Protein AF-A0A088CDX8-F1 (afdb_monomer_lite)

Sequence (56 aa):
TENYNEPYLSALSEYDDGKDLTTYDFEADCFSSPYDDVNKRKLAYRHRAIGDKYAK

Secondary structure (DSSP, 8-state):
------S-GGGGGGG------TT--TTTS----TTSHHHHHHHHHHHHHHHHHH--

pLDDT: mean 83.2, std 14.79, range [43.38, 95.69]

Structure (mmCIF, N/CA/C/O backbone):
data_AF-A0A088CDX8-F1
#
_entry.id   AF-A0A088CDX8-F1
#
loop_
_atom_site.group_PDB
_atom_site.id
_atom_site.type_symbol
_atom_site.label_atom_id
_atom_site.label_alt_id
_atom_site.label_comp_id
_atom_site.label_asym_id
_atom_site.label_entity_id
_atom_site.label_seq_id
_atom_site.pdbx_PDB_ins_code
_atom_site.Cartn_x
_atom_site.Cartn_y
_atom_site.Cartn_z
_atom_site.occupancy
_atom_site.B_iso_or_equiv
_atom_site.auth_seq_id
_atom_site.auth_comp_id
_atom_site.auth_asym_id
_atom_site.auth_atom_id
_atom_site.pdbx_PDB_model_num
ATOM 1 N N . THR A 1 1 ? 17.456 10.810 1.725 1.00 43.38 1 THR A N 1
ATOM 2 C CA . THR A 1 1 ? 16.899 11.817 0.801 1.00 43.38 1 THR A CA 1
ATOM 3 C C . THR A 1 1 ? 15.505 11.372 0.426 1.00 43.38 1 THR A C 1
ATOM 5 O O . THR A 1 1 ? 15.361 10.421 -0.328 1.00 43.38 1 THR A O 1
ATOM 8 N N . GLU A 1 2 ? 14.484 11.991 1.016 1.00 48.12 2 GLU A N 1
ATOM 9 C CA . GLU A 1 2 ? 13.093 11.821 0.583 1.00 48.12 2 GLU A CA 1
ATOM 10 C C . GLU A 1 2 ? 12.915 12.646 -0.692 1.00 48.12 2 GLU A C 1
ATOM 12 O O . GLU A 1 2 ? 12.810 13.866 -0.637 1.00 48.12 2 GLU A O 1
ATOM 17 N N . ASN A 1 3 ? 13.030 12.003 -1.853 1.00 53.16 3 ASN A N 1
ATOM 18 C CA . ASN A 1 3 ? 12.977 12.682 -3.147 1.00 53.16 3 ASN A CA 1
ATOM 19 C C . ASN A 1 3 ? 11.868 12.082 -4.012 1.00 53.16 3 ASN A C 1
ATOM 21 O O . ASN A 1 3 ? 12.125 11.514 -5.069 1.00 53.16 3 ASN A O 1
ATOM 25 N N . TYR A 1 4 ? 10.634 12.165 -3.518 1.00 57.88 4 TYR A N 1
ATOM 26 C CA . TYR A 1 4 ? 9.444 11.931 -4.327 1.00 57.88 4 TYR A CA 1
ATOM 27 C C . TYR A 1 4 ? 8.518 13.132 -4.150 1.00 57.88 4 TYR A C 1
ATOM 29 O O . TYR A 1 4 ? 7.748 13.209 -3.199 1.00 57.88 4 TYR A O 1
ATOM 37 N N . ASN A 1 5 ? 8.695 14.122 -5.024 1.00 61.44 5 ASN A N 1
ATOM 38 C CA . ASN A 1 5 ? 8.041 15.429 -4.967 1.00 61.44 5 ASN A CA 1
ATOM 39 C C . ASN A 1 5 ? 6.971 15.522 -6.073 1.00 61.44 5 ASN A C 1
ATOM 41 O O . ASN A 1 5 ? 6.947 16.464 -6.861 1.00 61.44 5 ASN A O 1
ATOM 45 N N . GLU A 1 6 ? 6.133 14.489 -6.186 1.00 60.34 6 GLU A N 1
ATOM 46 C CA . GLU A 1 6 ? 5.016 14.461 -7.135 1.00 60.34 6 GLU A CA 1
ATOM 47 C C . GLU A 1 6 ? 3.810 15.210 -6.533 1.00 60.34 6 GLU A C 1
ATOM 49 O O . GLU A 1 6 ? 3.437 14.955 -5.384 1.00 60.34 6 GLU A O 1
ATOM 54 N N . PRO A 1 7 ? 3.182 16.140 -7.274 1.00 57.56 7 PRO A N 1
ATOM 55 C CA . PRO A 1 7 ? 2.239 17.113 -6.718 1.00 57.56 7 PRO A CA 1
ATOM 56 C C . PRO A 1 7 ? 0.868 16.547 -6.316 1.00 57.56 7 PRO A C 1
ATOM 58 O O . PRO A 1 7 ? 0.043 17.302 -5.804 1.00 57.56 7 PRO A O 1
ATOM 61 N N . TYR A 1 8 ? 0.587 15.258 -6.532 1.00 57.50 8 TYR A N 1
ATOM 62 C CA . TYR A 1 8 ? -0.736 14.687 -6.274 1.00 57.50 8 TYR A CA 1
ATOM 63 C C . TYR A 1 8 ? -0.682 13.299 -5.630 1.00 57.50 8 TYR A C 1
ATOM 65 O O . TYR A 1 8 ? -0.160 12.347 -6.200 1.00 57.50 8 TYR A O 1
ATOM 73 N N . LEU A 1 9 ? -1.353 13.164 -4.478 1.00 57.09 9 LEU A N 1
ATOM 74 C CA . LEU A 1 9 ? -1.629 11.884 -3.805 1.00 57.09 9 LEU A CA 1
ATOM 75 C C . LEU A 1 9 ? -2.332 10.868 -4.729 1.00 57.09 9 LEU A C 1
ATOM 77 O O . LEU A 1 9 ? -2.185 9.665 -4.536 1.00 57.09 9 LEU A O 1
ATOM 81 N N . SER A 1 10 ? -3.071 11.344 -5.739 1.00 61.84 10 SER A N 1
ATOM 82 C CA . SER A 1 10 ? -3.763 10.515 -6.732 1.00 61.84 10 SER A CA 1
ATOM 83 C C . SER A 1 10 ? -2.861 9.977 -7.845 1.00 61.84 10 SER A C 1
ATOM 85 O O . SER A 1 10 ? -3.302 9.110 -8.584 1.00 61.84 10 SER A O 1
ATOM 87 N N . ALA A 1 11 ? -1.611 10.436 -7.979 1.00 68.81 11 ALA A N 1
ATOM 88 C CA . ALA A 1 11 ? -0.690 9.911 -8.997 1.00 68.81 11 ALA A CA 1
ATOM 89 C C . ALA A 1 11 ? -0.340 8.428 -8.772 1.00 68.81 11 ALA A C 1
ATOM 91 O O . ALA A 1 11 ? 0.178 7.760 -9.659 1.00 68.81 11 ALA A O 1
ATOM 92 N N . LEU A 1 12 ? -0.615 7.911 -7.572 1.00 75.00 12 LEU A N 1
ATOM 93 C CA . LEU A 1 12 ? -0.331 6.530 -7.206 1.00 75.00 12 LEU A CA 1
ATOM 94 C C . LEU A 1 12 ? -1.575 5.645 -7.127 1.00 75.00 12 LEU A C 1
ATOM 96 O O . LEU A 1 12 ? -1.431 4.434 -6.965 1.00 75.00 12 LEU A O 1
ATOM 100 N N . SER A 1 13 ? -2.782 6.207 -7.267 1.00 79.12 13 SER A N 1
ATOM 101 C CA . SER A 1 13 ? -4.016 5.418 -7.161 1.00 79.12 13 SER A CA 1
ATOM 102 C C . SER A 1 13 ? -4.152 4.388 -8.283 1.00 79.12 13 SER A C 1
ATOM 104 O O . SER A 1 13 ? -4.778 3.357 -8.074 1.00 79.12 13 SER A O 1
ATOM 106 N N . GLU A 1 14 ? -3.526 4.619 -9.441 1.00 87.56 14 GLU A N 1
ATOM 107 C CA . GLU A 1 14 ? -3.480 3.654 -10.548 1.00 87.56 14 GLU A CA 1
ATOM 108 C C . GLU A 1 14 ? -2.654 2.394 -10.231 1.00 87.56 14 GLU A C 1
ATOM 110 O O . GLU A 1 14 ? -2.887 1.342 -10.824 1.00 87.56 14 GLU A O 1
ATOM 115 N N . TYR A 1 15 ? -1.699 2.484 -9.297 1.00 90.00 15 TYR A N 1
ATOM 116 C CA . TYR A 1 15 ? -0.840 1.358 -8.917 1.00 90.00 15 TYR A CA 1
ATOM 117 C C . TYR A 1 15 ? -1.420 0.539 -7.766 1.00 90.00 15 TYR A C 1
ATOM 119 O O . TYR A 1 15 ? -0.931 -0.566 -7.514 1.00 90.00 15 TYR A O 1
ATOM 127 N N . ASP A 1 16 ? -2.426 1.069 -7.068 1.00 90.81 16 ASP A N 1
ATOM 128 C CA . ASP A 1 16 ? -3.126 0.367 -6.001 1.00 90.81 16 ASP A CA 1
ATOM 129 C C . ASP A 1 16 ? -4.054 -0.704 -6.591 1.00 90.81 16 ASP A C 1
ATOM 131 O O . ASP A 1 16 ? -5.001 -0.404 -7.314 1.00 90.81 16 ASP A O 1
ATOM 135 N N . ASP A 1 17 ? -3.790 -1.970 -6.273 1.00 93.62 17 ASP A N 1
ATOM 136 C CA . ASP A 1 17 ? -4.554 -3.116 -6.776 1.00 93.62 17 ASP A CA 1
ATOM 137 C C . ASP A 1 17 ? -5.721 -3.534 -5.862 1.00 93.62 17 ASP A C 1
ATOM 139 O O . ASP A 1 17 ? -6.351 -4.569 -6.089 1.00 93.62 17 ASP A O 1
ATOM 143 N N . GLY A 1 18 ? -6.029 -2.746 -4.828 1.00 93.00 18 GLY A N 1
ATOM 144 C CA . GLY A 1 18 ? -7.133 -3.042 -3.913 1.00 93.00 18 GLY A CA 1
ATOM 145 C C . GLY A 1 18 ? -6.819 -4.124 -2.877 1.00 93.00 18 GLY A C 1
ATOM 146 O O . GLY A 1 18 ? -7.734 -4.586 -2.194 1.00 93.00 18 GLY A O 1
ATOM 147 N N . LYS A 1 19 ? -5.552 -4.542 -2.740 1.00 94.31 19 LYS A N 1
ATOM 148 C CA . LYS A 1 19 ? -5.138 -5.521 -1.727 1.00 94.31 19 LYS A CA 1
ATOM 149 C C . LYS A 1 19 ? -5.563 -5.105 -0.316 1.00 94.31 19 LYS A C 1
ATOM 151 O O . LYS A 1 19 ? -5.314 -3.978 0.107 1.00 94.31 19 LYS A O 1
ATOM 156 N N . ASP A 1 20 ? -6.120 -6.041 0.448 1.00 94.19 20 ASP A N 1
ATOM 157 C CA . ASP A 1 20 ? -6.383 -5.810 1.867 1.00 94.19 20 ASP A CA 1
ATOM 158 C C . ASP A 1 20 ? -5.072 -5.557 2.633 1.00 94.19 20 ASP A C 1
ATOM 160 O O . ASP A 1 20 ? -4.127 -6.350 2.563 1.00 94.19 20 ASP A O 1
ATOM 164 N N . LEU A 1 21 ? -5.020 -4.429 3.346 1.00 94.31 21 LEU A N 1
ATOM 165 C CA . LEU A 1 21 ? -3.841 -3.971 4.081 1.00 94.31 21 LEU A CA 1
ATOM 166 C C . LEU A 1 21 ? -3.931 -4.227 5.588 1.00 94.31 21 LEU A C 1
ATOM 168 O O . LEU A 1 21 ? -2.981 -3.911 6.300 1.00 94.31 21 LEU A O 1
ATOM 172 N N . THR A 1 22 ? -5.027 -4.815 6.087 1.00 92.50 22 THR A N 1
ATOM 173 C CA . THR A 1 22 ? -5.220 -5.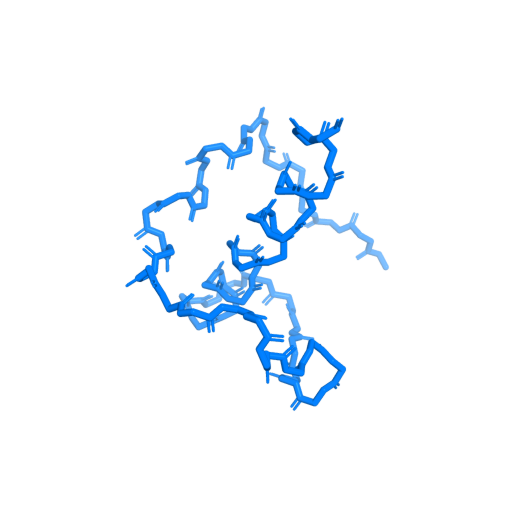043 7.533 1.00 92.50 22 THR A CA 1
ATOM 174 C C . THR A 1 22 ? -4.101 -5.870 8.172 1.00 92.50 22 THR A C 1
ATOM 176 O O . THR A 1 22 ? -3.725 -5.610 9.314 1.00 92.50 22 THR A O 1
ATOM 179 N N . THR A 1 23 ? -3.537 -6.828 7.431 1.00 94.00 23 THR A N 1
ATOM 180 C CA . THR A 1 23 ? -2.414 -7.678 7.864 1.00 94.00 23 THR A CA 1
ATOM 181 C C . THR A 1 23 ? -1.141 -7.440 7.049 1.00 94.00 23 THR A C 1
ATOM 183 O O . THR A 1 23 ? -0.275 -8.315 6.994 1.00 94.00 23 THR A O 1
ATOM 186 N N . TYR A 1 24 ? -1.040 -6.314 6.338 1.00 94.88 24 TYR A N 1
ATOM 187 C CA . TYR A 1 24 ? 0.123 -6.023 5.504 1.00 94.88 24 TYR A CA 1
ATOM 188 C C . TYR A 1 24 ? 1.288 -5.516 6.359 1.00 94.88 24 TYR A C 1
ATOM 190 O O . TYR A 1 24 ? 1.151 -4.542 7.097 1.00 94.88 24 TYR A O 1
ATOM 198 N N . ASP A 1 25 ? 2.441 -6.172 6.243 1.00 95.69 25 ASP A N 1
ATOM 199 C CA . ASP A 1 25 ? 3.657 -5.792 6.958 1.00 95.69 25 ASP A CA 1
ATOM 200 C C . ASP A 1 25 ? 4.487 -4.810 6.116 1.00 95.69 25 ASP A C 1
ATOM 202 O O . ASP A 1 25 ? 5.198 -5.198 5.186 1.00 95.69 25 ASP A O 1
ATOM 206 N N . PHE 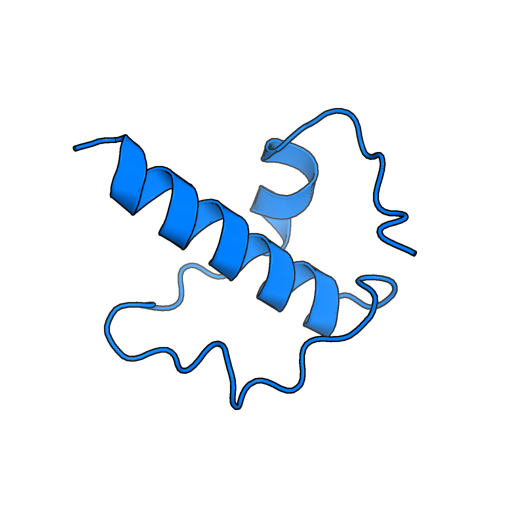A 1 26 ? 4.371 -3.519 6.437 1.00 94.62 26 PHE A N 1
ATOM 207 C CA . PHE A 1 26 ? 5.105 -2.445 5.762 1.00 94.62 26 PHE A CA 1
ATOM 208 C C . PHE A 1 26 ? 6.609 -2.455 6.053 1.00 94.62 26 PHE A C 1
ATOM 210 O O . PHE A 1 26 ? 7.367 -1.879 5.273 1.00 94.62 26 PHE A O 1
ATOM 217 N N . GLU A 1 27 ? 7.046 -3.086 7.142 1.00 93.69 27 GLU A N 1
ATOM 218 C CA . GLU A 1 27 ? 8.463 -3.163 7.507 1.00 93.69 27 GLU A CA 1
ATOM 219 C C . GLU A 1 27 ? 9.152 -4.313 6.758 1.00 93.69 27 GLU A C 1
ATOM 221 O O . GLU A 1 27 ? 10.318 -4.209 6.374 1.00 93.69 27 GLU A O 1
ATOM 226 N N . ALA A 1 28 ? 8.418 -5.397 6.484 1.00 95.25 28 ALA A N 1
ATOM 227 C CA . ALA A 1 28 ? 8.930 -6.563 5.763 1.00 95.25 28 ALA A CA 1
ATOM 228 C C . ALA A 1 28 ? 8.805 -6.473 4.231 1.00 95.25 28 ALA A C 1
ATOM 230 O O . ALA A 1 28 ? 9.322 -7.340 3.524 1.00 95.25 28 ALA A O 1
ATOM 231 N N . ASP A 1 29 ? 8.134 -5.454 3.681 1.00 94.06 29 ASP A N 1
ATOM 232 C CA . ASP A 1 29 ? 7.873 -5.382 2.238 1.00 94.06 29 ASP A CA 1
ATOM 233 C C . ASP A 1 29 ? 9.065 -4.910 1.389 1.00 94.06 29 ASP A C 1
ATOM 235 O O . ASP A 1 29 ? 8.948 -4.835 0.161 1.00 94.06 29 ASP A O 1
ATOM 239 N N . CYS A 1 30 ? 10.215 -4.618 2.007 1.00 92.94 30 CYS A N 1
ATOM 240 C CA . CYS A 1 30 ? 11.433 -4.149 1.340 1.00 92.9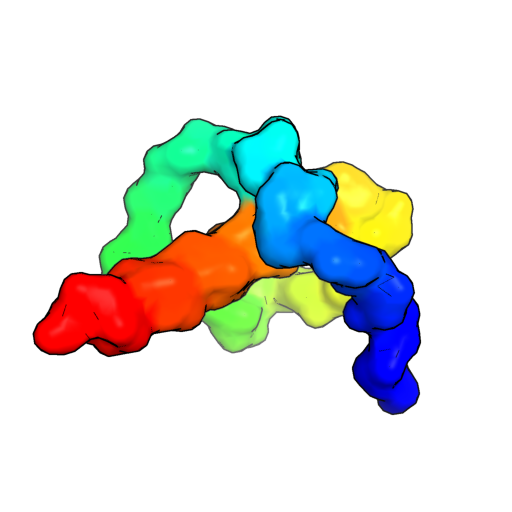4 30 CYS A CA 1
ATOM 241 C C . CYS A 1 30 ? 11.163 -2.977 0.381 1.00 92.94 30 CYS A C 1
ATOM 243 O O . CYS A 1 30 ? 11.662 -2.963 -0.750 1.00 92.94 30 CYS A O 1
ATOM 245 N N . PHE A 1 31 ? 10.294 -2.040 0.769 1.00 92.81 31 PHE A N 1
ATOM 246 C CA . PHE A 1 31 ? 10.059 -0.831 -0.011 1.00 92.81 31 PHE A CA 1
ATOM 247 C C . PHE A 1 31 ? 11.353 -0.037 -0.184 1.00 92.81 31 PHE A C 1
ATOM 249 O O . PHE A 1 31 ? 12.072 0.256 0.773 1.00 92.81 31 PHE A O 1
ATOM 256 N N . SER A 1 32 ? 11.640 0.308 -1.433 1.00 88.81 32 SER A N 1
ATOM 257 C CA . SER A 1 32 ? 12.740 1.186 -1.801 1.00 88.81 32 SER A CA 1
ATOM 258 C C . SER A 1 32 ? 12.209 2.323 -2.672 1.00 88.81 32 SER A C 1
ATOM 260 O O . SER A 1 32 ? 11.020 2.631 -2.665 1.00 88.81 32 SER A O 1
ATOM 262 N N . SER A 1 33 ? 13.086 3.012 -3.394 1.00 86.38 33 SER A N 1
ATOM 263 C CA . SER A 1 33 ? 12.673 4.173 -4.172 1.00 86.38 33 SER A CA 1
ATOM 264 C C . SER A 1 33 ? 11.652 3.777 -5.265 1.00 86.38 33 SER A C 1
ATOM 266 O O . SER A 1 33 ? 11.874 2.784 -5.960 1.00 86.38 33 SER A O 1
ATOM 268 N N . PRO A 1 34 ? 10.536 4.516 -5.431 1.00 83.00 34 PRO A N 1
ATOM 269 C CA . PRO A 1 34 ? 9.391 4.148 -6.279 1.00 83.00 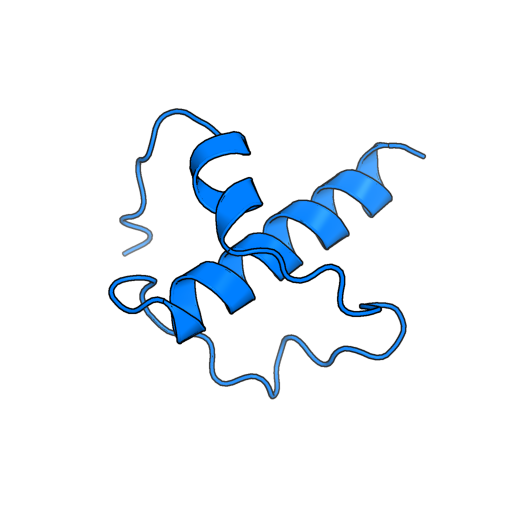34 PRO A CA 1
ATOM 270 C C . PRO A 1 34 ? 9.644 4.391 -7.778 1.00 83.00 34 PRO A C 1
ATOM 272 O O . PRO A 1 34 ? 8.858 5.041 -8.464 1.00 83.00 34 PRO A O 1
ATOM 275 N N . TYR A 1 35 ? 10.765 3.894 -8.297 1.00 84.00 35 TYR A N 1
ATOM 276 C CA . TYR A 1 35 ? 11.105 4.018 -9.716 1.00 84.00 35 TYR A CA 1
ATOM 277 C C . TYR A 1 35 ? 10.455 2.928 -10.573 1.00 84.00 35 TYR A C 1
ATOM 279 O O . TYR A 1 35 ? 10.156 3.167 -11.740 1.00 84.00 35 TYR A O 1
ATOM 287 N N . ASP A 1 36 ? 10.207 1.754 -9.993 1.00 88.94 36 ASP A N 1
ATOM 288 C CA . ASP A 1 36 ? 9.495 0.650 -10.634 1.00 88.94 36 ASP A CA 1
ATOM 289 C C . ASP A 1 36 ? 8.058 0.515 -10.110 1.00 88.94 36 ASP A C 1
ATOM 291 O O . ASP A 1 36 ? 7.717 0.974 -9.017 1.00 88.94 36 ASP A O 1
ATOM 295 N N . ASP A 1 37 ? 7.210 -0.145 -10.894 1.00 90.44 37 ASP A N 1
ATOM 296 C CA . ASP A 1 37 ? 5.783 -0.277 -10.589 1.00 90.44 37 ASP A CA 1
ATOM 297 C C . ASP A 1 37 ? 5.513 -1.104 -9.322 1.00 90.44 37 ASP A C 1
ATOM 299 O O . ASP A 1 37 ? 4.488 -0.911 -8.664 1.00 90.44 37 ASP A O 1
ATOM 303 N N . VAL A 1 38 ? 6.444 -1.981 -8.926 1.00 92.94 38 VAL A N 1
ATOM 304 C CA . VAL A 1 38 ? 6.336 -2.746 -7.676 1.00 92.94 38 VAL A CA 1
ATOM 305 C C . VAL A 1 38 ? 6.485 -1.808 -6.480 1.00 92.94 38 VAL A C 1
ATOM 307 O O . VAL A 1 38 ? 5.665 -1.844 -5.561 1.00 92.94 38 VAL A O 1
ATOM 310 N N . ASN A 1 39 ? 7.488 -0.933 -6.488 1.00 92.88 39 ASN A N 1
ATOM 311 C CA . ASN A 1 39 ? 7.688 0.047 -5.426 1.00 92.88 39 ASN A CA 1
ATOM 312 C C . ASN A 1 39 ? 6.645 1.174 -5.479 1.00 92.88 39 ASN A C 1
ATOM 314 O O . ASN A 1 39 ? 6.190 1.610 -4.422 1.00 92.88 39 ASN A O 1
ATOM 318 N N . LYS A 1 40 ? 6.159 1.578 -6.660 1.00 91.81 40 LYS A N 1
ATOM 319 C CA . LYS A 1 40 ? 5.010 2.502 -6.756 1.00 91.81 40 LYS A CA 1
ATOM 320 C C . LYS A 1 40 ? 3.746 1.922 -6.125 1.00 91.81 40 LYS A C 1
ATOM 322 O O . LYS A 1 40 ? 3.054 2.633 -5.403 1.00 91.81 40 LYS A O 1
ATOM 327 N N . ARG A 1 41 ? 3.479 0.623 -6.300 1.00 94.31 41 ARG A N 1
ATOM 328 C CA . ARG A 1 41 ? 2.357 -0.054 -5.630 1.00 94.31 41 ARG A CA 1
ATOM 329 C C . ARG A 1 41 ? 2.512 -0.086 -4.112 1.00 94.31 41 ARG A C 1
ATOM 331 O O . ARG A 1 41 ? 1.577 0.241 -3.388 1.00 94.31 41 ARG A O 1
ATOM 338 N N . LYS A 1 42 ? 3.704 -0.422 -3.616 1.00 94.88 42 LYS A N 1
ATOM 339 C CA . LYS A 1 42 ? 4.009 -0.368 -2.174 1.00 94.88 42 LYS A CA 1
ATOM 340 C C . LYS A 1 42 ? 3.836 1.040 -1.598 1.00 94.88 42 LYS A C 1
ATOM 342 O O . LYS A 1 42 ? 3.420 1.184 -0.446 1.00 94.88 42 LYS A O 1
ATOM 347 N N . LEU A 1 43 ? 4.150 2.074 -2.379 1.00 93.12 43 LEU A N 1
ATOM 348 C CA . LEU A 1 43 ? 3.898 3.459 -1.994 1.00 93.12 43 LEU A CA 1
ATOM 349 C C . LEU A 1 43 ? 2.394 3.771 -1.997 1.00 93.12 43 LEU A C 1
ATOM 351 O O . LEU A 1 43 ? 1.903 4.352 -1.033 1.00 93.12 43 LEU A O 1
ATOM 355 N N . ALA A 1 44 ? 1.640 3.304 -2.995 1.00 93.44 44 ALA A N 1
ATOM 356 C CA . ALA A 1 44 ? 0.183 3.443 -3.035 1.00 93.44 44 ALA A CA 1
ATOM 357 C C . ALA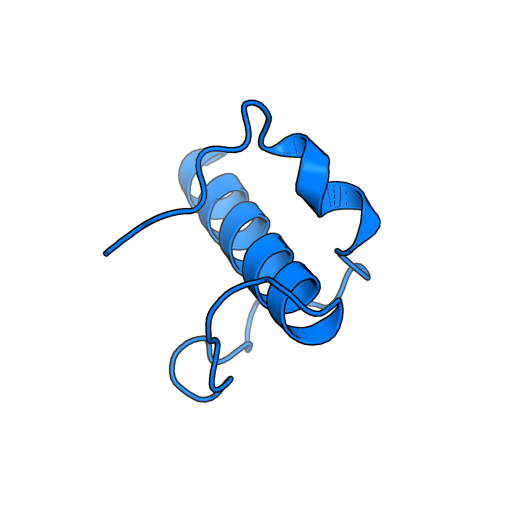 A 1 44 ? -0.497 2.827 -1.795 1.00 93.44 44 ALA A C 1
ATOM 359 O O . ALA A 1 44 ? -1.330 3.475 -1.158 1.00 93.44 44 ALA A O 1
ATOM 360 N N . TYR A 1 45 ? -0.053 1.642 -1.358 1.00 95.12 45 TYR A N 1
ATOM 361 C CA . TYR A 1 45 ? -0.534 1.025 -0.116 1.00 95.12 45 TYR A CA 1
ATOM 362 C C . TYR A 1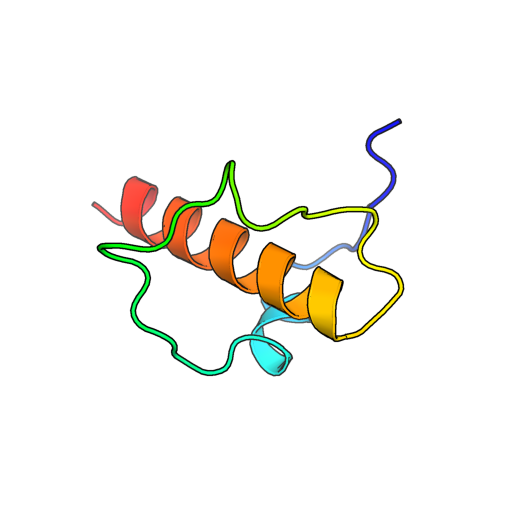 45 ? -0.303 1.904 1.117 1.00 95.12 45 TYR A C 1
ATOM 364 O O . TYR A 1 45 ? -1.188 2.031 1.963 1.00 95.12 45 TYR A O 1
ATOM 372 N N . ARG A 1 46 ? 0.874 2.537 1.222 1.00 93.50 46 ARG A N 1
ATOM 373 C CA . ARG A 1 46 ? 1.197 3.453 2.330 1.00 93.50 46 ARG A CA 1
ATOM 374 C C . ARG A 1 46 ? 0.282 4.673 2.315 1.00 93.50 46 ARG A C 1
ATOM 376 O O . ARG A 1 46 ? -0.240 5.047 3.362 1.00 93.50 46 ARG A O 1
ATOM 383 N N . HIS A 1 47 ? 0.039 5.250 1.138 1.00 91.69 47 HIS A N 1
ATOM 384 C CA . HIS A 1 47 ? -0.889 6.370 0.979 1.00 91.69 47 HIS A CA 1
ATOM 385 C C . HIS A 1 47 ? -2.307 5.997 1.431 1.00 91.69 47 HIS A C 1
ATOM 387 O O . HIS A 1 47 ? -2.904 6.751 2.202 1.00 91.69 47 HIS A O 1
ATOM 393 N N . ARG A 1 48 ? -2.824 4.827 1.023 1.00 92.12 48 ARG A N 1
ATOM 394 C CA . ARG A 1 48 ? -4.148 4.353 1.454 1.00 92.12 48 ARG A CA 1
ATOM 395 C C . ARG A 1 48 ? -4.213 4.118 2.959 1.00 92.12 48 ARG A C 1
ATOM 397 O O . ARG A 1 48 ? -5.106 4.648 3.605 1.00 92.12 48 ARG A O 1
ATOM 404 N N . ALA A 1 49 ? -3.250 3.397 3.532 1.00 91.69 49 ALA A N 1
ATOM 405 C CA . ALA A 1 49 ? -3.245 3.106 4.966 1.00 91.69 49 ALA A CA 1
ATOM 406 C C . ALA A 1 49 ? -3.184 4.382 5.830 1.00 91.69 49 ALA A C 1
ATOM 408 O O . ALA A 1 49 ? -3.840 4.466 6.870 1.00 91.69 49 ALA A O 1
ATOM 409 N N . ILE A 1 50 ? -2.428 5.394 5.389 1.00 89.12 50 ILE A N 1
ATOM 410 C CA . ILE A 1 50 ? -2.407 6.721 6.019 1.00 89.12 50 ILE A CA 1
ATOM 411 C C . ILE A 1 50 ? -3.770 7.403 5.852 1.00 89.12 50 ILE A C 1
ATOM 413 O O . ILE A 1 50 ? -4.333 7.870 6.841 1.00 89.12 50 ILE A O 1
ATOM 417 N N . GLY A 1 51 ? -4.326 7.424 4.638 1.00 87.44 51 GLY A N 1
ATOM 418 C CA . GLY A 1 51 ? -5.653 7.979 4.361 1.00 87.44 51 GLY A CA 1
ATOM 419 C C . GLY A 1 51 ? -6.740 7.381 5.256 1.00 87.44 51 GLY A C 1
ATOM 420 O O . GLY A 1 51 ? -7.455 8.124 5.920 1.00 87.44 51 GLY A O 1
ATOM 421 N N . ASP A 1 52 ? -6.790 6.055 5.373 1.00 85.88 52 ASP A N 1
ATOM 422 C CA . ASP A 1 52 ? -7.753 5.332 6.213 1.00 85.88 52 ASP A CA 1
ATOM 423 C C . ASP A 1 52 ? -7.584 5.639 7.709 1.00 85.88 52 ASP A C 1
ATOM 425 O O . ASP A 1 52 ? -8.560 5.644 8.465 1.00 85.88 52 ASP A O 1
ATOM 429 N N . LYS A 1 53 ? -6.349 5.908 8.156 1.00 84.38 53 LYS A N 1
ATOM 430 C CA . LYS A 1 53 ? -6.054 6.285 9.545 1.00 84.38 53 LYS A CA 1
ATOM 431 C C . LYS A 1 53 ? -6.557 7.688 9.889 1.00 84.38 53 LYS A C 1
ATOM 433 O O . LYS A 1 53 ? -6.985 7.891 11.019 1.00 84.38 53 LYS A O 1
ATOM 438 N N . TYR A 1 54 ? -6.482 8.633 8.951 1.00 83.19 54 TYR A N 1
ATOM 439 C CA . TYR A 1 54 ? -6.879 10.034 9.160 1.00 83.19 54 TYR A CA 1
ATOM 440 C C . TYR A 1 54 ? -8.289 10.370 8.647 1.00 83.19 54 TYR A C 1
ATOM 442 O O . TYR A 1 54 ? -8.781 11.465 8.901 1.00 83.19 54 TYR A O 1
ATOM 450 N N . ALA A 1 55 ? -8.945 9.453 7.934 1.00 76.50 55 ALA A N 1
ATOM 451 C CA . ALA A 1 55 ? -10.352 9.566 7.548 1.00 76.50 55 ALA A CA 1
ATOM 452 C C . ALA A 1 55 ? -11.328 9.202 8.688 1.00 76.50 55 ALA A C 1
ATOM 454 O O . ALA A 1 55 ? -12.537 9.374 8.530 1.00 76.50 55 ALA A O 1
ATOM 455 N N . LYS A 1 56 ? -10.813 8.689 9.813 1.00 54.22 56 LYS A N 1
ATOM 456 C CA . LYS A 1 56 ? -11.544 8.443 11.065 1.00 54.22 56 LYS A CA 1
ATOM 457 C C . LYS A 1 56 ? -11.332 9.583 12.050 1.00 54.22 56 LYS A C 1
ATOM 459 O O . LYS A 1 56 ? -12.302 9.874 12.782 1.00 54.22 56 LYS A O 1
#

Radius of gyration: 11.2 Å; chains: 1; bounding box: 28×25×22 Å

Organism: NCBI:txid338512

InterPro domains:
  IPR028472 Protein phosphatase EYA [PTHR10190] (2-55)
  IPR038102 EYA domain superfamily [G3DSA:3.40.50.12350] (1-56)

Foldseek 3Di:
DPPDPDPDLCVLVVLAPPDDCPPPDLPPLPQDDPPDSSNSNSVNSVSVVVVVVVVD